Protein AF-A0A7S0ZJV1-F1 (afdb_monomer_lite)

Structure (mmCIF, N/CA/C/O backbone):
data_AF-A0A7S0ZJV1-F1
#
_entry.id   AF-A0A7S0ZJV1-F1
#
loop_
_atom_site.group_PDB
_atom_site.id
_atom_site.type_symbol
_atom_site.label_atom_id
_atom_site.label_alt_id
_atom_site.label_comp_id
_atom_site.label_asym_id
_atom_site.label_entity_id
_atom_site.label_seq_id
_atom_site.pdbx_PDB_ins_code
_atom_site.Cartn_x
_atom_site.Cartn_y
_atom_site.Cartn_z
_atom_site.occupancy
_atom_site.B_iso_or_equiv
_atom_site.auth_seq_id
_atom_site.auth_comp_id
_atom_site.auth_asym_id
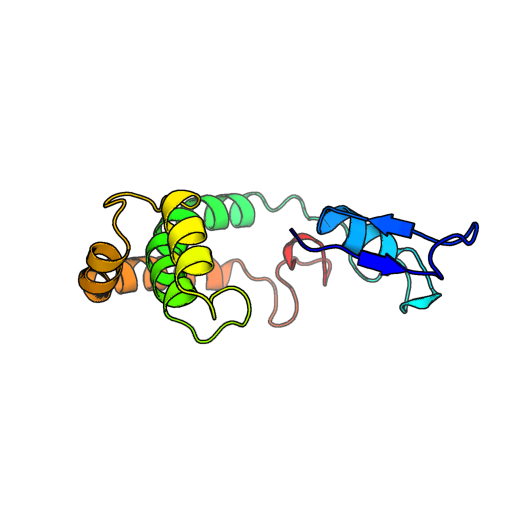_atom_site.auth_atom_id
_atom_site.pdbx_PDB_model_num
ATOM 1 N N . CYS A 1 1 ? 5.759 7.948 -6.724 1.00 74.81 1 CYS A N 1
ATOM 2 C CA . CYS A 1 1 ? 5.522 6.923 -7.756 1.00 74.81 1 CYS A CA 1
ATOM 3 C C . CYS A 1 1 ? 6.872 6.279 -8.056 1.00 74.81 1 CYS A C 1
ATOM 5 O O . CYS A 1 1 ? 7.823 7.046 -8.213 1.00 74.81 1 CYS A O 1
ATOM 7 N N . PRO A 1 2 ? 7.004 4.942 -8.010 1.00 94.31 2 PRO A N 1
ATOM 8 C CA . PRO A 1 2 ? 8.238 4.275 -8.420 1.00 94.31 2 PRO A CA 1
ATOM 9 C C . PRO A 1 2 ? 8.537 4.543 -9.900 1.00 94.31 2 PRO A C 1
ATOM 11 O O . PRO A 1 2 ? 7.641 4.879 -10.674 1.00 94.31 2 PRO A O 1
ATOM 14 N N . ILE A 1 3 ? 9.805 4.396 -10.275 1.00 96.12 3 ILE A N 1
ATOM 15 C CA . ILE A 1 3 ? 10.254 4.408 -11.667 1.00 96.12 3 ILE A CA 1
ATOM 16 C C . ILE A 1 3 ? 11.060 3.133 -11.868 1.00 96.12 3 ILE A C 1
ATOM 18 O O . ILE A 1 3 ? 12.020 2.893 -11.134 1.00 96.12 3 ILE A O 1
ATOM 22 N N . PHE A 1 4 ? 10.665 2.330 -12.848 1.00 96.31 4 PHE A N 1
ATOM 23 C CA . PHE A 1 4 ? 11.426 1.166 -13.274 1.00 96.31 4 PHE A CA 1
ATOM 24 C C . PHE A 1 4 ? 12.217 1.511 -14.535 1.00 96.31 4 PHE A C 1
ATOM 26 O O . PHE A 1 4 ? 11.660 2.032 -15.501 1.00 96.31 4 PHE A O 1
ATOM 33 N N . GLU A 1 5 ? 13.519 1.239 -14.523 1.00 96.31 5 GLU A N 1
ATOM 34 C CA . GLU A 1 5 ? 14.415 1.471 -15.655 1.00 96.31 5 GLU A CA 1
ATOM 35 C C . GLU A 1 5 ? 15.183 0.185 -15.965 1.00 96.31 5 GLU A C 1
ATOM 37 O O . GLU A 1 5 ? 15.811 -0.401 -15.082 1.00 96.31 5 GLU A O 1
ATOM 42 N N . VAL A 1 6 ? 15.126 -0.257 -17.222 1.00 94.62 6 VAL A N 1
ATOM 43 C CA . VAL A 1 6 ? 15.814 -1.459 -17.713 1.00 94.62 6 VAL A CA 1
ATOM 44 C C . VAL A 1 6 ? 16.473 -1.182 -19.062 1.00 94.62 6 VAL A C 1
ATOM 46 O O . VAL A 1 6 ? 16.008 -0.348 -19.841 1.00 94.62 6 VAL A O 1
ATOM 49 N N . GLY A 1 7 ? 17.571 -1.884 -19.337 1.00 92.38 7 GLY A N 1
ATOM 50 C CA . GLY A 1 7 ? 18.399 -1.668 -20.521 1.00 92.38 7 GLY A CA 1
ATOM 51 C C . GLY A 1 7 ? 19.407 -0.533 -20.332 1.00 92.38 7 GLY A C 1
ATOM 52 O O . GLY A 1 7 ? 19.504 0.088 -19.274 1.00 92.38 7 GLY A O 1
ATOM 53 N N . THR A 1 8 ? 20.201 -0.271 -21.369 1.00 94.06 8 THR A N 1
ATOM 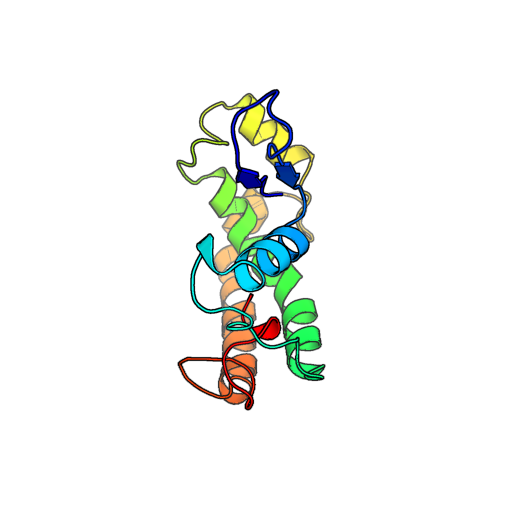54 C CA . THR A 1 8 ? 21.232 0.777 -21.328 1.00 94.06 8 THR A CA 1
ATOM 55 C C . THR A 1 8 ? 20.729 2.038 -22.009 1.00 94.06 8 THR A C 1
ATOM 57 O O . THR A 1 8 ? 20.334 1.994 -23.171 1.00 94.06 8 THR A O 1
ATOM 60 N N . LYS A 1 9 ? 20.803 3.185 -21.325 1.00 93.38 9 LYS A N 1
ATOM 61 C CA . LYS A 1 9 ? 20.355 4.470 -21.876 1.00 93.38 9 LYS A CA 1
ATOM 62 C C . LYS A 1 9 ? 20.922 4.736 -23.274 1.00 93.38 9 LYS A C 1
ATOM 64 O O . LYS A 1 9 ? 22.136 4.751 -23.470 1.00 93.38 9 LYS A O 1
ATOM 69 N N . GLY A 1 10 ? 20.027 4.988 -24.230 1.00 91.88 10 GLY A N 1
ATOM 70 C CA . GLY A 1 10 ? 20.367 5.228 -25.637 1.00 91.88 10 GLY A CA 1
ATOM 71 C C . GLY A 1 10 ? 20.403 3.976 -26.520 1.00 91.88 10 GLY A C 1
ATOM 72 O O . GLY A 1 10 ? 20.648 4.108 -27.717 1.00 91.88 10 GLY A O 1
ATOM 73 N N . GLN A 1 11 ? 20.146 2.789 -25.966 1.00 94.62 11 GLN A N 1
ATOM 74 C CA . GLN A 1 11 ? 19.952 1.558 -26.735 1.00 94.62 11 GLN A CA 1
ATOM 75 C C . GLN A 1 11 ? 18.464 1.321 -27.060 1.00 94.62 11 GLN A C 1
ATOM 77 O O . GLN A 1 11 ? 17.600 1.826 -26.340 1.00 94.62 11 GLN A O 1
ATOM 82 N N . PRO A 1 12 ? 18.133 0.564 -28.128 1.00 91.88 12 PRO A N 1
ATOM 83 C CA . PRO A 1 12 ? 16.742 0.313 -28.528 1.00 91.88 12 PRO A CA 1
ATOM 84 C C . PRO A 1 12 ? 15.893 -0.437 -27.491 1.00 91.88 12 PRO A C 1
ATOM 86 O O . PRO A 1 12 ? 14.670 -0.345 -27.522 1.00 91.88 12 PRO A O 1
ATOM 89 N N . ASP A 1 13 ? 16.529 -1.193 -26.599 1.00 89.44 13 ASP A N 1
ATOM 90 C CA . ASP A 1 13 ? 15.901 -1.956 -25.518 1.00 89.44 13 ASP A CA 1
ATOM 91 C C . ASP A 1 13 ? 15.755 -1.155 -24.211 1.00 89.44 13 ASP A C 1
ATOM 93 O O . ASP A 1 13 ? 15.217 -1.675 -23.233 1.00 89.44 13 ASP A O 1
ATOM 97 N N . HIS A 1 14 ? 16.195 0.110 -24.183 1.00 95.62 14 HIS A N 1
ATOM 98 C CA . HIS A 1 14 ? 16.056 0.987 -23.021 1.00 95.62 14 HIS A CA 1
ATOM 99 C C . HIS A 1 14 ? 14.592 1.342 -22.769 1.00 95.62 14 HIS A C 1
ATOM 101 O O . HIS A 1 14 ? 13.920 1.919 -23.627 1.00 95.62 14 HIS A O 1
ATOM 107 N N . LYS A 1 15 ? 14.103 1.035 -21.567 1.00 93.31 15 LYS A N 1
ATOM 108 C CA . LYS A 1 15 ? 12.743 1.357 -21.130 1.00 93.31 15 LYS A CA 1
ATOM 109 C C . LYS A 1 15 ? 12.779 2.063 -19.786 1.00 93.31 15 LYS A C 1
ATOM 111 O O . LYS A 1 15 ? 13.483 1.639 -18.873 1.00 93.31 15 LYS A O 1
ATOM 116 N N . VAL A 1 16 ? 11.968 3.109 -19.673 1.00 96.00 16 VAL A N 1
ATOM 117 C CA . VAL A 1 16 ? 11.674 3.808 -18.421 1.00 96.00 16 VAL A CA 1
ATOM 118 C C . VAL A 1 16 ? 10.163 3.797 -18.254 1.00 96.00 16 VAL A C 1
ATOM 120 O O . VAL A 1 16 ? 9.446 4.290 -19.126 1.00 96.00 16 VAL A O 1
ATOM 123 N N . MET A 1 17 ? 9.689 3.219 -17.160 1.00 95.88 17 MET A N 1
ATOM 124 C CA . MET A 1 17 ? 8.271 3.014 -16.896 1.00 95.88 17 MET A CA 1
ATOM 125 C C . MET A 1 17 ? 7.883 3.692 -15.577 1.00 95.88 17 MET A C 1
ATOM 127 O O . MET A 1 17 ? 8.433 3.335 -14.529 1.00 95.88 17 MET A O 1
ATOM 131 N N . PRO A 1 18 ? 6.988 4.697 -15.617 1.00 92.31 18 PRO A N 1
ATOM 132 C CA . PRO A 1 18 ? 6.279 5.169 -14.434 1.00 92.31 18 PRO A CA 1
ATOM 133 C C . PRO A 1 18 ? 5.082 4.246 -14.122 1.00 92.31 18 PRO A C 1
ATOM 135 O O . PRO A 1 18 ? 4.756 3.382 -14.923 1.00 92.31 18 PRO A O 1
ATOM 138 N N . GLU A 1 19 ? 4.410 4.483 -12.992 1.00 95.75 19 GLU A N 1
ATOM 139 C CA . GLU A 1 19 ? 3.215 3.764 -12.504 1.00 95.75 19 GLU A CA 1
ATOM 140 C C . GLU A 1 19 ? 3.460 2.350 -11.957 1.00 95.75 19 GLU A C 1
ATOM 142 O O . GLU A 1 19 ? 3.948 1.450 -12.628 1.00 95.75 19 GLU A O 1
ATOM 147 N N . SER A 1 20 ? 3.092 2.132 -10.691 1.00 95.44 20 SER A N 1
ATOM 148 C CA . SER A 1 20 ? 3.405 0.886 -9.981 1.00 95.44 20 SER A CA 1
ATOM 149 C C . SER A 1 20 ? 2.737 -0.344 -10.589 1.00 95.44 20 SER A C 1
ATOM 151 O O . SER A 1 20 ? 3.373 -1.390 -10.648 1.00 95.44 20 SER A O 1
ATOM 153 N N . MET A 1 21 ? 1.487 -0.232 -11.047 1.00 95.06 21 MET A N 1
ATOM 154 C CA . MET A 1 21 ? 0.765 -1.381 -11.604 1.00 95.06 21 MET A CA 1
ATOM 155 C C . MET A 1 21 ? 1.251 -1.756 -13.003 1.00 95.06 21 MET A C 1
ATOM 157 O O . MET A 1 21 ? 1.353 -2.943 -13.294 1.00 95.06 21 MET A O 1
ATOM 161 N N . ASP A 1 22 ? 1.645 -0.778 -13.820 1.00 95.62 22 ASP A N 1
ATOM 162 C CA . ASP A 1 22 ? 2.268 -1.045 -15.120 1.00 95.62 22 ASP A CA 1
ATOM 163 C C . ASP A 1 22 ? 3.619 -1.752 -14.929 1.00 95.62 22 ASP A C 1
ATOM 165 O O . ASP A 1 22 ? 3.943 -2.692 -15.653 1.00 95.62 22 ASP A O 1
ATOM 169 N N . ILE A 1 23 ? 4.385 -1.348 -13.905 1.00 96.81 23 ILE A N 1
ATOM 170 C CA . ILE A 1 23 ? 5.647 -2.001 -13.531 1.00 96.81 23 ILE A CA 1
ATOM 171 C C . ILE A 1 23 ? 5.408 -3.444 -13.077 1.00 96.81 23 ILE A C 1
ATOM 173 O O . ILE A 1 23 ? 6.145 -4.335 -13.497 1.00 96.81 23 ILE A O 1
ATOM 177 N N . VAL A 1 24 ? 4.398 -3.686 -12.235 1.00 96.56 24 VAL A N 1
ATOM 178 C CA . VAL A 1 24 ? 4.022 -5.043 -11.803 1.00 96.56 24 VAL A CA 1
ATOM 179 C C . VAL A 1 24 ? 3.671 -5.904 -13.014 1.00 96.56 24 VAL A C 1
ATOM 181 O O . VAL A 1 24 ? 4.225 -6.990 -13.157 1.00 96.56 24 VAL A O 1
ATOM 184 N N . ASP A 1 25 ? 2.828 -5.399 -13.914 1.00 95.69 25 ASP A N 1
ATOM 185 C CA . ASP A 1 25 ? 2.410 -6.117 -15.120 1.00 95.69 25 ASP A CA 1
ATOM 186 C C . ASP A 1 25 ? 3.593 -6.404 -16.053 1.00 95.69 25 ASP A C 1
ATOM 188 O O . ASP A 1 25 ? 3.717 -7.500 -16.603 1.00 95.69 25 ASP A O 1
ATOM 192 N N . PHE A 1 26 ? 4.506 -5.444 -16.204 1.00 95.56 26 PHE A N 1
ATOM 193 C CA . PHE A 1 26 ? 5.723 -5.631 -16.983 1.00 95.56 26 PHE A CA 1
ATOM 194 C C . PHE A 1 26 ? 6.601 -6.742 -16.397 1.00 95.56 26 PHE A C 1
ATOM 196 O O . PHE A 1 26 ? 6.999 -7.647 -17.127 1.00 95.56 26 PHE A O 1
ATOM 203 N N . ILE A 1 27 ? 6.865 -6.698 -15.090 1.00 95.88 27 ILE A N 1
ATOM 204 C CA . ILE A 1 27 ? 7.720 -7.673 -14.406 1.00 95.88 27 ILE A CA 1
ATOM 205 C C . ILE A 1 27 ? 7.093 -9.073 -14.426 1.00 95.88 27 ILE A C 1
ATOM 207 O O . ILE A 1 27 ? 7.785 -10.032 -14.754 1.00 95.88 27 ILE A O 1
ATOM 211 N N . ASP A 1 28 ? 5.799 -9.201 -14.123 1.00 97.44 28 ASP A N 1
ATOM 212 C CA . ASP A 1 28 ? 5.109 -10.499 -14.058 1.00 97.44 28 ASP A CA 1
ATOM 213 C C . ASP A 1 28 ? 4.868 -11.124 -15.445 1.00 97.44 28 ASP A C 1
ATOM 215 O O . ASP A 1 28 ? 4.595 -12.318 -15.565 1.00 97.44 28 ASP A O 1
ATOM 219 N N . SER A 1 29 ? 4.988 -10.342 -16.522 1.00 96.75 29 SER A N 1
ATOM 220 C CA . SER A 1 29 ? 4.853 -10.838 -17.900 1.00 96.75 29 SER A CA 1
ATOM 221 C C . SER A 1 29 ? 6.174 -11.257 -18.553 1.00 96.75 29 SER A C 1
ATOM 223 O O . SER A 1 29 ? 6.151 -11.931 -19.588 1.00 96.75 29 SER A O 1
ATOM 225 N N . ASP A 1 30 ? 7.319 -10.892 -17.970 1.00 95.25 30 ASP A N 1
ATOM 226 C CA . ASP A 1 30 ? 8.635 -11.098 -18.575 1.00 95.25 30 ASP A CA 1
ATOM 227 C C . ASP A 1 30 ? 9.434 -12.192 -17.830 1.00 95.25 30 ASP A C 1
ATOM 229 O O . ASP A 1 30 ? 9.813 -12.016 -16.666 1.00 95.25 30 ASP A O 1
ATOM 233 N N . PRO A 1 31 ? 9.755 -13.327 -18.493 1.00 96.31 31 PRO A N 1
ATOM 234 C CA . PRO A 1 31 ? 10.463 -14.443 -17.866 1.00 96.31 31 PRO A CA 1
ATOM 235 C C . PRO A 1 31 ? 11.888 -14.093 -17.413 1.00 96.31 31 PRO A C 1
ATOM 237 O O . PRO A 1 31 ? 12.507 -14.874 -16.689 1.00 96.31 31 PRO A O 1
ATOM 240 N N . MET A 1 32 ? 12.426 -12.937 -17.822 1.00 94.44 32 MET A N 1
ATOM 241 C CA . MET A 1 32 ? 13.685 -12.404 -17.305 1.00 94.44 32 MET A CA 1
ATOM 242 C C . MET A 1 32 ? 13.644 -12.182 -15.787 1.00 94.44 32 MET A C 1
ATOM 244 O O . MET A 1 32 ? 14.678 -12.318 -15.130 1.00 94.44 32 MET A O 1
ATOM 248 N N . PHE A 1 33 ? 12.476 -11.848 -15.228 1.00 94.44 33 PHE A N 1
ATOM 249 C CA . PHE A 1 33 ? 12.330 -11.515 -13.808 1.00 94.44 33 PHE A CA 1
ATOM 250 C C . PHE A 1 33 ? 11.795 -12.667 -12.954 1.00 94.44 33 PHE A C 1
ATOM 252 O O . PHE A 1 33 ? 11.806 -12.564 -11.727 1.00 94.44 33 PHE A O 1
ATOM 259 N N . GLY A 1 34 ? 11.384 -13.780 -13.565 1.00 94.38 34 GLY A N 1
ATOM 260 C CA . GLY A 1 34 ? 10.906 -14.953 -12.842 1.00 94.38 34 GLY A CA 1
ATOM 261 C C . GLY A 1 34 ? 9.810 -15.722 -13.579 1.00 94.38 34 GLY A C 1
ATOM 262 O O . GLY A 1 34 ? 9.685 -15.621 -14.799 1.00 94.38 34 GLY A O 1
ATOM 263 N N . PRO A 1 35 ? 9.031 -16.546 -12.857 1.00 95.50 35 PRO A N 1
ATOM 264 C CA . PRO A 1 35 ? 7.842 -17.183 -13.409 1.00 95.50 35 PRO A CA 1
ATOM 265 C C . PRO A 1 35 ? 6.846 -16.135 -13.911 1.00 95.50 35 PRO A C 1
ATOM 267 O O . PRO A 1 35 ? 6.569 -15.172 -13.207 1.00 95.50 35 PRO A O 1
ATOM 270 N N . VAL A 1 36 ? 6.298 -16.353 -15.106 1.00 97.12 36 VAL A N 1
ATOM 271 C CA . VAL A 1 36 ? 5.321 -15.440 -15.711 1.00 97.12 36 VAL A CA 1
ATOM 272 C C . VAL A 1 36 ? 3.900 -15.725 -15.232 1.00 97.12 36 VAL A C 1
ATOM 274 O O . VAL A 1 36 ? 3.538 -16.889 -15.037 1.00 97.12 36 VAL A O 1
ATOM 277 N N . ASN A 1 37 ? 3.074 -14.681 -15.137 1.00 95.44 37 ASN A N 1
ATOM 278 C CA . ASN A 1 37 ? 1.700 -14.735 -14.625 1.00 95.44 37 ASN A CA 1
ATOM 279 C C . ASN A 1 37 ? 1.630 -15.364 -13.222 1.00 95.44 37 ASN A C 1
ATOM 281 O O . ASN A 1 37 ? 0.734 -16.167 -12.930 1.00 95.44 37 ASN A O 1
ATOM 285 N N . ALA A 1 38 ? 2.618 -15.063 -12.377 1.00 95.44 38 ALA A N 1
ATOM 286 C CA . ALA A 1 38 ? 2.650 -15.529 -11.000 1.00 95.44 38 ALA A CA 1
ATOM 287 C C . ALA A 1 38 ? 1.643 -14.762 -10.130 1.00 95.44 38 ALA A C 1
ATOM 289 O O . ALA A 1 38 ? 1.170 -15.306 -9.130 1.00 95.44 38 ALA A O 1
ATOM 290 N N . ILE A 1 39 ? 1.287 -13.533 -10.523 1.00 96.19 39 ILE A N 1
ATOM 291 C CA . ILE A 1 39 ? 0.336 -12.670 -9.825 1.00 96.19 39 ILE A CA 1
ATOM 292 C C . ILE A 1 39 ? -1.001 -12.718 -10.564 1.00 96.19 39 ILE A C 1
ATOM 294 O O . ILE A 1 39 ? -1.135 -12.299 -11.713 1.00 96.19 39 ILE A O 1
ATOM 298 N N . LYS A 1 40 ? -2.037 -13.227 -9.899 1.00 95.56 40 LYS A N 1
ATOM 299 C CA . LYS A 1 40 ? -3.367 -13.315 -10.512 1.00 95.56 40 LYS A CA 1
ATOM 300 C C . LYS A 1 40 ? -4.039 -11.937 -10.594 1.00 95.56 40 LYS A C 1
ATOM 302 O O . LYS A 1 40 ? -3.743 -11.059 -9.782 1.00 95.56 40 LYS A O 1
ATOM 307 N N . PRO A 1 41 ? -4.989 -11.734 -11.524 1.00 94.50 41 PRO A N 1
ATOM 308 C CA . PRO A 1 41 ? -5.825 -10.536 -11.525 1.00 94.50 41 PRO A CA 1
ATOM 309 C C . PRO A 1 41 ? -6.536 -10.329 -10.181 1.00 94.50 41 PRO A C 1
ATOM 311 O O . PRO A 1 41 ? -6.743 -11.292 -9.434 1.00 94.50 41 PRO A O 1
ATOM 314 N N . SER A 1 42 ? -6.926 -9.081 -9.906 1.00 93.69 42 SER A N 1
ATOM 315 C CA . SER A 1 42 ? -7.772 -8.745 -8.756 1.00 93.69 42 SER A CA 1
ATOM 316 C C . SER A 1 42 ? -9.025 -9.610 -8.741 1.00 93.69 42 SER A C 1
ATOM 318 O O . SER A 1 42 ? -9.576 -9.924 -9.803 1.00 93.69 42 SER A O 1
ATOM 320 N N . SER A 1 43 ? -9.475 -9.987 -7.549 1.00 93.12 43 SER A N 1
ATOM 321 C CA . SER A 1 43 ? -10.803 -10.578 -7.400 1.00 93.12 43 SER A CA 1
ATOM 322 C C . SER A 1 43 ? -11.899 -9.523 -7.578 1.00 93.12 43 SER A C 1
ATOM 324 O O . SER A 1 43 ? -11.651 -8.338 -7.799 1.00 93.12 43 SER A O 1
ATOM 326 N N . ASP A 1 44 ? -13.145 -9.965 -7.460 1.00 93.12 44 ASP A N 1
ATOM 327 C CA . ASP A 1 44 ? -14.333 -9.127 -7.344 1.00 93.12 44 ASP A CA 1
ATOM 328 C C . ASP A 1 44 ? -14.683 -8.782 -5.879 1.00 93.12 44 ASP A C 1
ATOM 330 O O . ASP A 1 44 ? -15.808 -8.366 -5.596 1.00 93.12 44 ASP A O 1
ATOM 334 N N . ARG A 1 45 ? -13.734 -8.931 -4.935 1.00 94.12 45 ARG A N 1
ATOM 335 C CA . ARG A 1 45 ? -13.912 -8.668 -3.494 1.00 94.12 45 ARG A CA 1
ATOM 336 C C . ARG A 1 45 ? -14.089 -7.178 -3.191 1.00 94.12 45 ARG A C 1
ATOM 338 O O . ARG A 1 45 ? -13.166 -6.470 -2.790 1.00 94.12 45 ARG A O 1
ATOM 345 N N . THR A 1 46 ? -15.321 -6.697 -3.321 1.00 95.69 46 THR A N 1
ATOM 346 C CA . THR A 1 46 ? -15.675 -5.306 -3.001 1.00 95.69 46 THR A CA 1
ATOM 347 C C . THR A 1 46 ? -15.592 -4.984 -1.508 1.00 95.69 46 THR A C 1
ATOM 349 O O . THR A 1 46 ? -15.442 -3.823 -1.142 1.00 95.69 46 THR A O 1
ATOM 352 N N . ASP A 1 47 ? -15.685 -5.987 -0.636 1.00 96.31 47 ASP A N 1
ATOM 353 C CA . ASP A 1 47 ? -15.572 -5.837 0.818 1.00 96.31 47 ASP A CA 1
ATOM 354 C C . ASP A 1 47 ? -14.166 -5.392 1.252 1.00 96.31 47 ASP A C 1
ATOM 356 O O . ASP A 1 47 ? -14.040 -4.513 2.106 1.00 96.31 47 ASP A O 1
ATOM 360 N N . ILE A 1 48 ? -13.114 -5.924 0.620 1.00 95.81 48 ILE A N 1
ATOM 361 C CA . ILE A 1 48 ? -11.729 -5.483 0.847 1.00 95.81 48 ILE A CA 1
ATOM 362 C C . ILE A 1 48 ? -11.549 -4.036 0.382 1.00 95.81 48 ILE A C 1
ATOM 364 O O . ILE A 1 48 ? -11.038 -3.203 1.133 1.00 95.81 48 ILE A O 1
ATOM 368 N N . ASP A 1 49 ? -12.041 -3.700 -0.811 1.00 94.69 49 ASP A N 1
ATOM 369 C CA . ASP A 1 49 ? -12.003 -2.331 -1.337 1.00 94.69 49 ASP A CA 1
ATOM 370 C C . ASP A 1 49 ? -12.706 -1.328 -0.413 1.00 94.69 49 ASP A C 1
ATOM 372 O O . ASP A 1 49 ? -12.219 -0.217 -0.172 1.00 94.69 49 ASP A O 1
ATOM 376 N N . GLU A 1 50 ? -13.883 -1.693 0.092 1.00 97.56 50 GLU A N 1
ATOM 377 C CA . GLU A 1 50 ? -14.646 -0.888 1.041 1.00 97.56 50 GLU A CA 1
ATOM 378 C C . GLU A 1 50 ? -13.906 -0.733 2.368 1.00 97.56 50 GLU A C 1
ATOM 380 O O . GLU A 1 50 ? -13.831 0.381 2.900 1.00 97.56 50 GLU A O 1
ATOM 385 N N . TRP A 1 51 ? -13.295 -1.809 2.869 1.00 97.75 51 TRP A N 1
ATOM 386 C CA . TRP A 1 51 ? -12.479 -1.762 4.073 1.00 97.75 51 TRP A CA 1
ATOM 387 C C . TRP A 1 51 ? -11.277 -0.826 3.904 1.00 97.75 51 TRP A C 1
ATOM 389 O O . TRP A 1 51 ? -11.060 0.050 4.744 1.00 97.75 51 TRP A O 1
ATOM 399 N N . VAL A 1 52 ? -10.541 -0.922 2.790 1.00 96.38 52 VAL A N 1
ATOM 400 C CA . VAL A 1 52 ? -9.398 -0.041 2.494 1.00 96.38 52 VAL A CA 1
ATOM 401 C C . VAL A 1 52 ? -9.849 1.417 2.437 1.00 96.38 52 VAL A C 1
ATOM 403 O O . VAL A 1 52 ? -9.225 2.287 3.054 1.00 96.38 52 VAL A O 1
ATOM 406 N N . LYS A 1 53 ? -10.965 1.711 1.755 1.00 96.44 53 LYS A N 1
ATOM 407 C CA . LYS A 1 53 ? -11.541 3.068 1.694 1.00 96.44 53 LYS A CA 1
ATOM 408 C C . LYS A 1 53 ? -11.902 3.591 3.084 1.00 96.44 53 LYS A C 1
ATOM 410 O O . LYS A 1 53 ? -11.594 4.747 3.386 1.00 96.44 53 LYS A O 1
ATOM 415 N N . LYS A 1 54 ? -12.506 2.749 3.928 1.00 97.19 54 LYS A N 1
ATOM 416 C CA . LYS A 1 54 ? -12.881 3.072 5.313 1.00 97.19 54 LYS A CA 1
ATOM 417 C C . LYS A 1 54 ? -11.655 3.317 6.195 1.00 97.19 54 LYS A C 1
ATOM 419 O O . LYS A 1 54 ? -11.643 4.281 6.955 1.00 97.19 54 LYS A O 1
ATOM 424 N N . ALA A 1 55 ? -10.615 2.494 6.079 1.00 97.06 55 ALA A N 1
ATOM 425 C CA . ALA A 1 55 ? -9.423 2.567 6.922 1.00 97.06 55 ALA A CA 1
ATOM 426 C C . ALA A 1 55 ? -8.439 3.670 6.514 1.00 97.06 55 ALA A C 1
ATOM 428 O O . ALA A 1 55 ? -7.715 4.209 7.358 1.00 97.06 55 ALA A O 1
ATOM 429 N N . ARG A 1 56 ? -8.423 4.054 5.232 1.00 95.50 56 ARG A N 1
ATOM 430 C CA . ARG A 1 56 ? -7.459 5.007 4.664 1.00 95.50 56 ARG A CA 1
ATOM 431 C C . ARG A 1 56 ? -7.323 6.324 5.441 1.00 95.50 56 ARG A C 1
ATOM 433 O O . ARG A 1 56 ? -6.180 6.750 5.629 1.00 95.50 56 ARG A O 1
ATOM 440 N N . PRO A 1 57 ? -8.396 7.010 5.886 1.00 93.94 57 PRO A N 1
ATOM 441 C CA . PRO A 1 57 ? -8.251 8.254 6.637 1.00 93.94 57 PRO A CA 1
ATOM 442 C C . PRO A 1 57 ? -7.513 8.040 7.962 1.00 93.94 57 PRO A C 1
ATOM 444 O O . PRO A 1 57 ? -6.533 8.732 8.236 1.00 93.94 57 PRO A O 1
ATOM 447 N N . CYS A 1 58 ? -7.933 7.034 8.732 1.00 94.88 58 CYS A N 1
ATOM 448 C CA . CYS A 1 58 ? -7.327 6.656 10.006 1.00 94.88 58 CYS A CA 1
ATOM 449 C C . CYS A 1 58 ? -5.844 6.282 9.827 1.00 94.88 58 CYS A C 1
ATOM 451 O O . CYS A 1 58 ? -4.964 6.841 10.489 1.00 94.88 58 CYS A O 1
ATOM 453 N N . MET A 1 59 ? -5.544 5.434 8.835 1.00 95.38 59 MET A N 1
ATOM 454 C CA . MET A 1 59 ? -4.175 5.052 8.488 1.00 95.38 59 MET A CA 1
ATOM 455 C C . MET A 1 59 ? -3.315 6.265 8.132 1.00 95.38 59 MET A C 1
ATOM 457 O O . MET A 1 59 ? -2.224 6.402 8.676 1.00 95.38 59 MET A O 1
ATOM 461 N N . ARG A 1 60 ? -3.792 7.180 7.275 1.00 94.88 60 ARG A N 1
ATOM 462 C CA . ARG A 1 60 ? -3.025 8.378 6.880 1.00 94.88 60 ARG A CA 1
ATOM 463 C C . ARG A 1 60 ? -2.706 9.281 8.066 1.00 94.88 60 ARG A C 1
ATOM 465 O O . ARG A 1 60 ? -1.579 9.766 8.152 1.00 94.88 60 ARG A O 1
ATOM 472 N N . ARG A 1 61 ? -3.666 9.487 8.973 1.00 95.38 61 ARG A N 1
ATOM 473 C CA . ARG A 1 61 ? -3.471 10.291 10.189 1.00 95.38 61 ARG A CA 1
ATOM 474 C C . ARG A 1 61 ? -2.393 9.699 11.100 1.00 95.38 61 ARG A C 1
ATOM 476 O O . ARG A 1 61 ? -1.632 10.448 11.702 1.00 95.38 61 ARG A O 1
ATOM 483 N N . LEU A 1 62 ? -2.266 8.373 11.155 1.00 95.56 62 LEU A N 1
ATOM 484 C CA . LEU A 1 62 ? -1.210 7.709 11.923 1.00 95.56 62 LEU A CA 1
ATOM 485 C C . LEU A 1 62 ? 0.140 7.683 11.193 1.00 95.56 62 LEU A C 1
ATOM 487 O O . LEU A 1 62 ? 1.173 7.981 11.799 1.00 95.56 62 LEU A O 1
ATOM 491 N N . THR A 1 63 ? 0.161 7.307 9.916 1.00 95.12 63 THR A N 1
ATOM 492 C CA . THR A 1 63 ? 1.405 6.998 9.196 1.00 95.12 63 THR A CA 1
ATOM 493 C C . THR A 1 63 ? 2.100 8.235 8.653 1.00 95.12 63 THR A C 1
ATOM 495 O O . THR A 1 63 ? 3.318 8.334 8.767 1.00 95.12 63 THR A O 1
ATOM 498 N N . SER A 1 64 ? 1.362 9.214 8.123 1.00 94.12 64 SER A N 1
ATOM 499 C CA . SER A 1 64 ? 1.965 10.378 7.457 1.00 94.12 64 SER A CA 1
ATOM 500 C C . SER A 1 64 ? 2.817 11.235 8.411 1.00 94.12 64 SER A C 1
ATOM 502 O O . SER A 1 64 ? 3.965 11.520 8.056 1.00 94.12 64 SER A O 1
ATOM 504 N N . PRO A 1 65 ? 2.372 11.552 9.650 1.00 95.00 65 PRO A N 1
ATOM 505 C CA . PRO A 1 65 ? 3.223 12.203 10.650 1.00 95.00 65 PRO A CA 1
ATOM 506 C C . PRO A 1 65 ? 4.502 11.439 10.978 1.00 95.00 65 PRO A C 1
ATOM 508 O O . PRO A 1 65 ? 5.554 12.039 11.172 1.00 95.00 65 PRO A O 1
ATOM 511 N N . ARG A 1 66 ? 4.434 10.107 11.013 1.00 95.69 66 ARG A N 1
ATOM 512 C CA . ARG A 1 66 ? 5.587 9.255 11.333 1.00 95.69 66 ARG A CA 1
ATOM 513 C C . ARG A 1 66 ? 6.549 9.137 10.157 1.00 95.69 66 ARG A C 1
ATOM 515 O O . ARG A 1 66 ? 7.758 9.099 10.368 1.00 95.69 66 ARG A O 1
ATO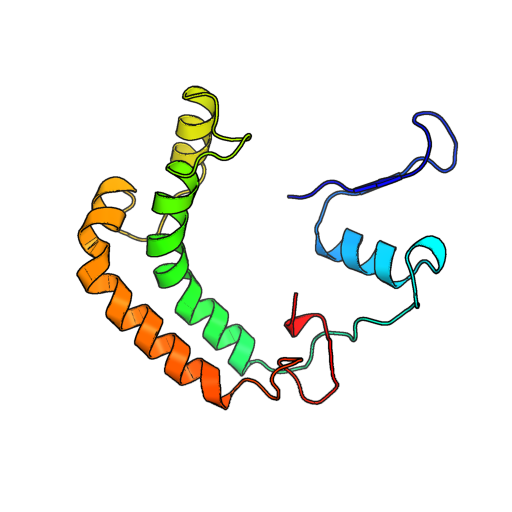M 522 N N . TYR A 1 67 ? 6.031 9.143 8.933 1.00 94.00 67 TYR A N 1
ATOM 523 C CA . TYR A 1 67 ? 6.824 9.059 7.711 1.00 94.00 67 TYR A CA 1
ATOM 524 C C . TYR A 1 67 ? 7.788 10.245 7.602 1.00 94.00 67 TYR A C 1
ATOM 526 O O . TYR A 1 67 ? 8.993 10.049 7.483 1.00 94.00 67 TYR A O 1
ATOM 534 N N . VAL A 1 68 ? 7.297 11.473 7.800 1.00 93.56 68 VAL A N 1
ATOM 535 C CA . VAL A 1 68 ? 8.144 12.681 7.742 1.00 93.56 68 VAL A CA 1
ATOM 536 C C . VAL A 1 68 ? 9.090 12.833 8.930 1.00 93.56 68 VAL A C 1
ATOM 538 O O . VAL A 1 68 ? 9.985 13.669 8.883 1.00 93.56 68 VAL A O 1
ATOM 541 N N . LEU A 1 69 ? 8.892 12.078 10.012 1.00 93.75 69 LEU A N 1
ATOM 542 C CA . LEU A 1 69 ? 9.800 12.034 11.163 1.00 93.75 69 LEU A CA 1
ATOM 543 C C . LEU A 1 69 ? 10.830 10.905 11.050 1.00 93.75 69 LEU A C 1
ATOM 545 O O . LEU A 1 69 ? 11.818 10.912 11.782 1.00 93.75 69 LEU A O 1
ATOM 549 N N . SER A 1 70 ? 10.620 9.961 10.132 1.00 94.25 70 SER A N 1
ATOM 550 C CA . SER A 1 70 ? 11.510 8.824 9.926 1.00 94.25 70 SER A CA 1
ATOM 551 C C . SER A 1 70 ? 12.804 9.251 9.216 1.00 94.25 70 SER A C 1
ATOM 553 O O . SER A 1 70 ? 12.789 10.199 8.424 1.00 94.25 70 SER A O 1
ATOM 555 N N . PRO A 1 71 ? 13.939 8.572 9.471 1.00 93.56 71 PRO A N 1
ATOM 556 C CA . PRO A 1 71 ? 15.230 8.885 8.858 1.00 93.56 71 PRO A CA 1
ATOM 557 C C . PRO A 1 71 ? 15.320 8.333 7.427 1.00 93.56 71 PRO A C 1
ATOM 559 O O . PRO A 1 71 ? 16.200 7.538 7.103 1.00 93.56 71 PRO A O 1
ATOM 562 N N . LEU A 1 72 ? 14.380 8.729 6.575 1.00 93.75 72 LEU A N 1
ATOM 563 C CA . LEU A 1 72 ? 14.317 8.292 5.188 1.00 93.75 72 LEU A CA 1
ATOM 564 C C . LEU A 1 72 ? 15.185 9.193 4.296 1.00 93.75 72 LEU A C 1
ATOM 566 O O . LEU A 1 72 ? 15.190 10.412 4.510 1.00 93.75 72 LEU A O 1
ATOM 570 N N . PRO A 1 73 ? 15.921 8.638 3.312 1.00 95.00 73 PRO A N 1
ATOM 571 C CA . PRO A 1 73 ? 16.801 9.416 2.436 1.00 95.00 73 PRO A CA 1
ATOM 572 C C . PRO A 1 73 ? 16.106 10.603 1.755 1.00 95.00 73 PRO A C 1
ATOM 574 O O . PRO A 1 73 ? 16.670 11.695 1.685 1.00 95.00 73 PRO A O 1
ATOM 577 N N . GLU A 1 74 ? 14.855 10.430 1.329 1.00 93.12 74 GLU A N 1
ATOM 578 C CA . GLU A 1 74 ? 14.017 11.462 0.712 1.00 93.12 74 GLU A CA 1
ATOM 579 C C . GLU A 1 74 ? 13.683 12.638 1.651 1.00 93.12 74 GLU A C 1
ATOM 581 O O . GLU A 1 74 ? 13.349 13.724 1.180 1.00 93.12 74 GLU A O 1
ATOM 586 N N . PHE A 1 75 ? 13.826 12.464 2.972 1.00 94.81 75 PHE A N 1
ATOM 587 C CA . PHE A 1 75 ? 13.589 13.492 3.998 1.00 94.81 75 PHE A CA 1
ATOM 588 C C . PHE A 1 75 ? 14.851 13.929 4.739 1.00 94.81 75 PHE A C 1
ATOM 590 O O . PHE A 1 75 ? 14.760 14.580 5.791 1.00 94.81 75 PHE A O 1
ATOM 597 N N . HIS A 1 76 ? 16.025 13.588 4.200 1.00 93.12 76 HIS A N 1
ATOM 598 C CA . HIS A 1 76 ? 17.307 14.002 4.761 1.00 93.12 76 HIS A CA 1
ATOM 599 C C . HIS A 1 76 ? 17.424 15.532 4.824 1.00 93.12 76 HIS A C 1
ATOM 601 O O . HIS A 1 76 ? 17.840 16.091 5.838 1.00 93.12 76 HIS A O 1
ATOM 607 N N . PHE A 1 77 ? 16.997 16.219 3.762 1.00 95.00 77 PHE A N 1
ATOM 608 C CA . PHE A 1 77 ? 16.978 17.677 3.712 1.00 95.00 77 PHE A CA 1
ATOM 609 C C . PHE A 1 77 ? 15.666 18.235 4.258 1.00 95.00 77 PHE A C 1
ATOM 611 O O . PHE A 1 77 ? 14.577 17.768 3.911 1.00 95.00 77 PHE A O 1
ATOM 618 N N . LYS A 1 78 ? 15.770 19.296 5.067 1.00 94.31 78 LYS A N 1
ATOM 619 C CA . LYS A 1 78 ? 14.607 19.989 5.633 1.00 94.31 78 LYS A CA 1
ATOM 620 C C . LYS A 1 78 ? 13.635 20.448 4.541 1.00 94.31 78 LYS A C 1
ATOM 622 O O . LYS A 1 78 ? 12.441 20.203 4.660 1.00 94.31 78 LYS A O 1
ATOM 627 N N . ASP A 1 79 ? 14.143 21.032 3.458 1.00 96.31 79 ASP A N 1
ATOM 628 C CA . ASP A 1 79 ? 13.304 21.559 2.377 1.00 96.31 79 ASP A CA 1
ATOM 629 C C . ASP A 1 79 ? 12.491 20.465 1.672 1.00 96.31 79 ASP A C 1
ATOM 631 O O . ASP A 1 79 ? 11.329 20.691 1.333 1.00 96.31 79 ASP A O 1
ATOM 635 N N . ALA A 1 80 ? 13.065 19.267 1.505 1.00 95.06 80 ALA A N 1
ATOM 636 C CA . ALA A 1 80 ? 12.366 18.115 0.936 1.00 95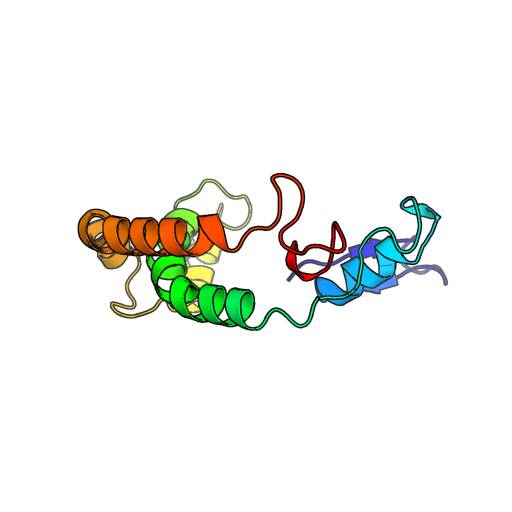.06 80 ALA A CA 1
ATOM 637 C C . ALA A 1 80 ? 11.227 17.643 1.854 1.00 95.06 80 ALA A C 1
ATOM 639 O O . ALA A 1 80 ? 10.110 17.396 1.396 1.00 95.06 80 ALA A O 1
ATOM 640 N N . ARG A 1 81 ? 11.475 17.606 3.169 1.00 95.06 81 ARG A N 1
ATOM 641 C CA . ARG A 1 81 ? 10.459 17.286 4.180 1.00 95.06 81 ARG A CA 1
ATOM 642 C C . ARG A 1 81 ? 9.339 18.323 4.215 1.00 95.06 81 ARG A C 1
ATOM 644 O O . ARG A 1 81 ? 8.167 17.957 4.188 1.00 95.06 81 ARG A O 1
ATOM 651 N N . ASP A 1 82 ? 9.681 19.609 4.235 1.00 94.50 82 ASP A N 1
ATOM 652 C CA . ASP A 1 82 ? 8.687 20.681 4.242 1.00 94.50 82 ASP A CA 1
ATOM 653 C C . ASP A 1 82 ? 7.857 20.666 2.946 1.00 94.50 82 ASP A C 1
ATOM 655 O O . ASP A 1 82 ? 6.645 20.878 2.982 1.00 94.50 82 ASP A O 1
ATOM 659 N N . ALA A 1 83 ? 8.487 20.395 1.795 1.00 94.88 83 ALA A N 1
ATOM 660 C CA . ALA A 1 83 ? 7.785 20.232 0.524 1.00 94.88 83 ALA A CA 1
ATOM 661 C C . ALA A 1 83 ? 6.805 19.056 0.562 1.00 94.88 83 ALA A C 1
ATOM 663 O O . ALA A 1 83 ? 5.671 19.197 0.103 1.00 94.88 83 ALA A O 1
ATOM 664 N N . TYR A 1 84 ? 7.200 17.929 1.157 1.00 93.94 84 TYR A N 1
ATOM 665 C CA . TYR A 1 84 ? 6.304 16.795 1.345 1.00 93.94 84 TYR A CA 1
ATOM 666 C C . TYR A 1 84 ? 5.090 17.174 2.199 1.00 93.94 84 TYR A C 1
ATOM 668 O O . TYR A 1 84 ? 3.965 16.971 1.749 1.00 93.94 84 TYR A O 1
ATOM 676 N N . ILE A 1 85 ? 5.303 17.782 3.372 1.00 93.12 85 ILE A N 1
ATOM 677 C CA . ILE A 1 85 ? 4.225 18.191 4.290 1.00 93.12 85 ILE A CA 1
ATOM 678 C C . ILE A 1 85 ? 3.243 19.145 3.596 1.00 93.12 85 ILE A C 1
ATOM 680 O O . ILE A 1 85 ? 2.034 18.950 3.693 1.00 93.12 85 ILE A O 1
ATOM 684 N N . ARG A 1 86 ? 3.745 20.135 2.842 1.00 93.00 86 ARG A N 1
ATOM 685 C CA . ARG A 1 86 ? 2.898 21.081 2.091 1.00 93.00 86 ARG A CA 1
ATOM 686 C C . ARG A 1 86 ? 2.050 20.407 1.013 1.00 93.00 86 ARG A C 1
ATOM 688 O O . ARG A 1 86 ? 0.913 20.810 0.800 1.00 93.00 86 ARG A O 1
ATOM 695 N N . ASN A 1 87 ? 2.602 19.408 0.327 1.00 92.44 87 ASN A N 1
ATOM 696 C CA . ASN A 1 87 ? 1.953 18.772 -0.822 1.00 92.44 87 ASN A CA 1
ATOM 697 C C . ASN A 1 87 ? 1.091 17.555 -0.441 1.00 92.44 87 ASN A C 1
ATOM 699 O O . ASN A 1 87 ? 0.322 17.071 -1.268 1.00 92.44 87 ASN A O 1
ATOM 703 N N . HIS A 1 88 ? 1.201 17.053 0.793 1.00 90.19 88 HIS A N 1
ATOM 704 C CA . HIS A 1 88 ? 0.509 15.849 1.259 1.00 90.19 88 HIS A CA 1
ATOM 705 C C . HIS A 1 88 ? -0.370 16.164 2.466 1.00 90.19 88 HIS A C 1
ATOM 707 O O . HIS A 1 88 ? -0.063 15.783 3.599 1.00 90.19 88 HIS A O 1
ATOM 713 N N . A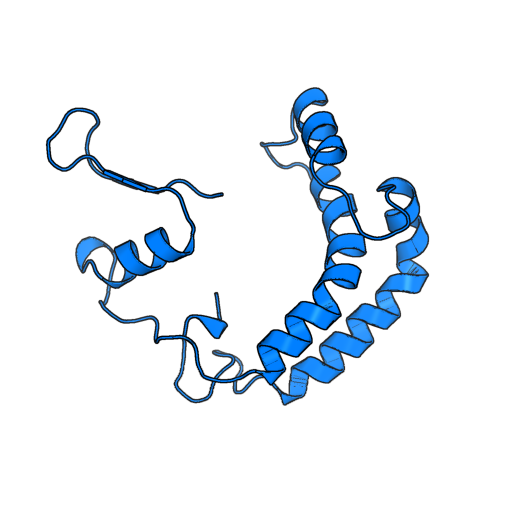LA A 1 89 ? -1.501 16.823 2.204 1.00 86.94 89 ALA A N 1
ATOM 714 C CA . ALA A 1 89 ? -2.528 17.047 3.212 1.00 86.94 89 ALA A CA 1
ATOM 715 C C . ALA A 1 89 ? -2.996 15.715 3.826 1.00 86.94 89 ALA A C 1
ATOM 717 O O . ALA A 1 89 ? -3.114 14.678 3.152 1.00 86.94 89 ALA A O 1
ATOM 718 N N . ILE A 1 90 ? -3.256 15.748 5.125 1.00 88.56 90 ILE A N 1
ATOM 719 C CA . ILE A 1 90 ? -3.817 14.630 5.883 1.00 88.56 90 ILE A CA 1
ATOM 720 C C . ILE A 1 90 ? -5.252 14.976 6.285 1.00 88.56 90 ILE A C 1
ATOM 722 O O . ILE A 1 90 ? -5.595 16.157 6.307 1.00 88.56 90 ILE A O 1
ATOM 726 N N . PRO A 1 91 ? -6.113 13.976 6.549 1.00 88.00 91 PRO A N 1
ATOM 727 C CA . PRO A 1 91 ? -7.468 14.240 7.023 1.00 88.00 91 PRO A CA 1
ATOM 728 C C . PRO A 1 91 ? -7.463 15.099 8.288 1.00 88.00 91 PRO A C 1
ATOM 730 O O . PRO A 1 91 ? -6.499 15.054 9.053 1.00 88.00 91 PRO A O 1
ATOM 733 N N . GLU A 1 92 ? -8.550 15.836 8.515 1.00 84.50 92 GLU A N 1
ATOM 734 C CA . GLU A 1 92 ? -8.631 16.775 9.632 1.00 84.50 92 GLU A CA 1
ATOM 735 C C . GLU A 1 92 ? -8.323 16.117 10.998 1.00 84.50 92 GLU A C 1
ATOM 737 O O . GLU A 1 92 ? -8.807 15.010 11.270 1.00 84.50 92 GLU A O 1
ATOM 742 N N . PRO A 1 93 ? -7.529 16.780 11.867 1.00 82.44 93 PRO A N 1
ATOM 743 C CA . PRO A 1 93 ? -6.925 18.104 11.661 1.00 82.44 93 PRO A CA 1
ATOM 744 C C . PRO A 1 93 ? -5.811 18.060 10.604 1.00 82.44 93 PRO A C 1
ATOM 746 O O . PRO A 1 93 ? -4.963 17.183 10.672 1.00 82.44 93 PRO A O 1
ATOM 749 N N . SER A 1 94 ? -5.754 18.976 9.633 1.00 85.19 94 SER A N 1
ATOM 750 C CA . SER A 1 94 ? -4.710 18.957 8.582 1.00 85.19 94 SER A CA 1
ATOM 751 C C . SER A 1 94 ? -3.313 19.409 9.081 1.00 85.19 94 SER A C 1
ATOM 753 O O . SER A 1 94 ? -2.563 20.074 8.363 1.00 85.19 94 SER A O 1
ATOM 755 N N . ASP A 1 95 ? -2.942 19.040 10.309 1.00 92.44 95 ASP A N 1
ATOM 756 C CA . ASP A 1 95 ? -1.650 19.307 10.940 1.00 92.44 95 ASP A CA 1
ATOM 757 C C . ASP A 1 95 ? -0.992 18.005 11.425 1.00 92.44 95 ASP A C 1
ATOM 759 O O . ASP A 1 95 ? -1.589 17.184 12.131 1.00 92.44 95 ASP A O 1
ATOM 763 N N . TYR A 1 96 ? 0.266 17.802 11.033 1.00 93.31 96 TYR A N 1
ATOM 764 C CA . TYR A 1 96 ? 1.008 16.573 11.318 1.00 93.31 96 TYR A CA 1
ATOM 765 C C . TYR A 1 96 ? 1.327 16.418 12.813 1.00 93.31 96 TYR A C 1
ATOM 767 O O . TYR A 1 96 ? 1.302 15.303 13.336 1.00 93.31 96 TYR A O 1
ATOM 775 N N . THR A 1 97 ? 1.606 17.521 13.509 1.00 93.44 97 THR A N 1
ATOM 776 C CA . THR A 1 97 ? 1.932 17.524 14.941 1.00 93.44 97 THR A CA 1
ATOM 777 C C . THR A 1 97 ? 0.696 17.212 15.774 1.00 93.44 97 THR A C 1
ATOM 779 O O . THR A 1 97 ? 0.763 16.400 16.698 1.00 93.44 97 THR A O 1
ATOM 782 N N . GLU A 1 98 ? -0.445 17.803 15.429 1.00 94.88 98 GLU A N 1
ATOM 783 C CA . GLU A 1 98 ? -1.716 17.536 16.096 1.00 94.88 98 GLU A CA 1
ATOM 784 C C . GLU A 1 98 ? -2.157 16.085 15.891 1.00 94.88 98 GLU A C 1
ATOM 786 O O . GLU A 1 98 ? -2.495 15.414 16.863 1.00 94.88 98 GLU A O 1
ATOM 791 N N . ASN A 1 99 ? -2.039 15.524 14.682 1.00 95.69 99 ASN A N 1
ATOM 792 C CA . ASN A 1 99 ? -2.333 14.098 14.481 1.00 95.69 99 ASN A CA 1
ATOM 793 C C . ASN A 1 99 ? -1.419 13.172 15.284 1.00 95.69 99 ASN A C 1
ATOM 795 O O . ASN A 1 99 ? -1.866 12.127 15.756 1.00 95.69 99 ASN A O 1
ATOM 799 N N . LEU A 1 100 ? -0.149 13.545 15.473 1.00 95.50 100 LEU A N 1
ATOM 800 C CA . LEU A 1 100 ? 0.748 12.771 16.322 1.00 95.50 100 LEU A CA 1
ATOM 801 C C . LEU A 1 100 ? 0.266 12.775 17.780 1.00 95.50 100 LEU A C 1
ATOM 803 O O . LEU A 1 100 ? 0.233 11.710 18.401 1.00 95.50 100 LEU A O 1
ATOM 807 N N . LYS A 1 101 ? -0.162 13.934 18.301 1.00 96.38 101 LYS A N 1
ATOM 808 C CA . LYS A 1 101 ? -0.750 14.059 19.647 1.00 96.38 101 LYS A CA 1
ATOM 809 C C . LYS A 1 101 ? -2.052 13.275 19.784 1.00 96.38 101 LYS A C 1
ATOM 811 O O . LYS A 1 101 ? -2.256 12.673 20.828 1.00 96.38 101 LYS A O 1
ATOM 816 N N . MET A 1 102 ? -2.861 13.221 18.724 1.00 96.00 102 MET A N 1
ATOM 817 C CA . MET A 1 102 ? -4.124 12.474 18.672 1.00 96.00 102 MET A CA 1
ATOM 818 C C . MET A 1 102 ? -3.954 10.950 18.509 1.00 96.00 102 MET A C 1
ATOM 820 O O . MET A 1 102 ? -4.922 10.224 18.280 1.00 96.00 102 MET A O 1
ATOM 824 N N . THR A 1 103 ? -2.723 10.426 18.565 1.00 96.06 103 THR A N 1
ATOM 825 C CA . THR A 1 103 ? -2.482 8.977 18.463 1.00 96.06 103 THR A CA 1
ATOM 826 C C . THR A 1 103 ? -3.332 8.162 19.454 1.00 96.06 103 THR A C 1
ATOM 828 O O . THR A 1 103 ? -3.884 7.153 19.015 1.00 96.06 103 THR A O 1
ATOM 831 N N . PRO A 1 104 ? -3.466 8.530 20.748 1.00 97.44 104 PRO A N 1
ATOM 832 C CA . PRO A 1 104 ? -4.276 7.769 21.703 1.00 97.44 104 PRO A CA 1
ATOM 833 C C . PRO A 1 104 ? -5.748 7.622 21.297 1.00 97.44 104 PRO A C 1
ATOM 835 O O . PRO A 1 104 ? -6.362 6.606 21.607 1.00 97.44 104 PRO A O 1
ATOM 838 N N . GLU A 1 105 ? -6.300 8.603 20.587 1.00 94.81 105 GLU A N 1
ATOM 839 C CA . GLU A 1 105 ? -7.681 8.623 20.113 1.00 94.81 105 GLU A CA 1
ATOM 840 C C . GLU A 1 105 ? -7.852 7.846 18.802 1.00 94.81 105 GLU A C 1
ATOM 842 O O . GLU A 1 105 ? -8.865 7.178 18.611 1.00 94.81 105 GLU A O 1
ATOM 847 N N . ILE A 1 106 ? -6.861 7.905 17.907 1.00 95.38 106 ILE A N 1
ATOM 848 C CA . ILE A 1 106 ? -6.916 7.258 16.584 1.00 95.38 106 ILE A CA 1
ATOM 849 C C . ILE A 1 106 ? -6.548 5.764 16.673 1.00 95.38 106 ILE A C 1
ATOM 851 O O . ILE A 1 106 ? -7.037 4.938 15.904 1.00 95.38 106 ILE A O 1
ATOM 855 N N . LEU A 1 107 ? -5.684 5.380 17.616 1.00 96.44 107 LEU A N 1
ATOM 856 C CA . LEU A 1 107 ? -5.187 4.006 17.728 1.00 96.44 107 LEU A CA 1
ATOM 857 C C . LEU A 1 107 ? -6.296 2.962 18.010 1.00 96.44 107 LEU A C 1
ATOM 859 O O . LEU A 1 107 ? -6.268 1.895 17.394 1.00 96.44 107 LEU A O 1
ATOM 863 N N . PRO A 1 108 ? -7.294 3.217 18.881 1.00 97.62 108 PRO A N 1
ATOM 864 C CA . PRO A 1 108 ? -8.432 2.315 19.049 1.00 97.62 108 PRO A CA 1
ATOM 865 C C . PRO A 1 108 ? -9.256 2.129 17.770 1.00 97.62 108 PRO A C 1
ATOM 867 O O . PRO A 1 108 ? -9.738 1.024 17.528 1.00 97.62 108 PRO A O 1
ATOM 870 N N . GLU A 1 109 ? -9.388 3.173 16.947 1.00 96.38 109 GLU A N 1
ATOM 871 C CA . GLU A 1 109 ? -10.137 3.133 15.686 1.00 96.38 109 GLU A CA 1
ATOM 872 C C . GLU A 1 109 ? -9.484 2.163 14.695 1.00 96.38 109 GLU A C 1
ATOM 874 O O . GLU A 1 109 ? -10.137 1.222 14.243 1.00 96.38 109 GLU A O 1
ATOM 879 N N . ILE A 1 110 ? -8.178 2.312 14.426 1.00 96.81 110 ILE A N 1
ATOM 880 C CA . ILE A 1 110 ? -7.479 1.395 13.511 1.00 96.81 110 ILE A CA 1
ATOM 881 C C . ILE A 1 110 ? -7.453 -0.037 14.050 1.00 96.81 110 ILE A C 1
ATOM 883 O O . ILE A 1 110 ? -7.630 -0.980 13.287 1.00 96.81 110 ILE A O 1
ATOM 887 N N . ASN A 1 111 ? -7.307 -0.225 15.365 1.00 97.88 111 ASN A N 1
ATOM 888 C CA . ASN A 1 111 ? -7.357 -1.556 15.970 1.00 97.88 111 ASN A CA 1
ATOM 889 C C . ASN A 1 111 ? -8.741 -2.205 15.828 1.00 97.88 111 ASN A C 1
ATOM 891 O O . ASN A 1 111 ? -8.831 -3.424 15.695 1.00 97.88 111 ASN A O 1
ATOM 895 N N . GLY A 1 112 ? -9.817 -1.414 15.863 1.00 98.12 112 GLY A N 1
ATOM 896 C CA . GLY A 1 112 ? -11.166 -1.883 15.552 1.00 98.12 112 GLY A CA 1
ATOM 897 C C . GLY A 1 112 ? -11.278 -2.338 14.099 1.00 98.12 112 GLY A C 1
ATOM 898 O O . GLY A 1 112 ? -11.706 -3.459 13.843 1.00 98.12 112 GLY A O 1
ATOM 899 N N . LEU A 1 113 ? -10.798 -1.517 13.162 1.00 98.00 113 LEU A N 1
ATOM 900 C CA . LEU A 1 113 ? -10.793 -1.839 11.733 1.00 98.00 113 LEU A CA 1
ATOM 901 C C . LEU A 1 113 ? -9.974 -3.097 11.420 1.00 98.00 113 LEU A C 1
ATOM 903 O O . LEU A 1 113 ? -10.404 -3.917 10.620 1.00 98.00 113 LEU A O 1
ATOM 907 N N . LEU A 1 114 ? -8.826 -3.298 12.069 1.00 97.81 114 LEU A N 1
ATOM 908 C CA . LEU A 1 114 ? -8.014 -4.503 11.873 1.00 97.81 114 LEU A CA 1
ATOM 909 C C . LEU A 1 114 ? -8.735 -5.781 12.330 1.00 97.81 114 LEU A C 1
ATOM 911 O O . LEU A 1 114 ? -8.584 -6.818 11.693 1.00 97.81 114 LEU A O 1
ATOM 915 N N . LYS A 1 115 ? -9.559 -5.709 13.383 1.00 98.25 115 LYS A N 1
ATOM 916 C CA . LYS A 1 115 ? -10.418 -6.834 13.796 1.00 98.25 115 LYS A CA 1
ATOM 917 C C . LYS A 1 115 ? -11.539 -7.110 12.797 1.00 98.25 115 LYS A C 1
ATOM 919 O O . LYS A 1 115 ? -11.963 -8.250 12.673 1.00 98.25 115 LYS A O 1
ATOM 924 N N . GLU A 1 116 ? -12.032 -6.080 12.108 1.00 97.81 116 GLU A N 1
ATOM 925 C CA . GLU A 1 116 ? -12.977 -6.262 10.999 1.00 97.81 116 GLU A CA 1
ATOM 926 C C . GLU A 1 116 ? -12.300 -6.926 9.792 1.00 97.81 116 GLU A C 1
ATOM 928 O O . GLU A 1 116 ? -12.928 -7.754 9.141 1.00 97.81 116 GLU A O 1
ATOM 933 N N . LEU A 1 117 ? -11.030 -6.598 9.517 1.00 97.81 117 LEU A N 1
ATOM 934 C CA . LEU A 1 117 ? -10.267 -7.164 8.401 1.00 97.81 117 LEU A CA 1
ATOM 935 C C . LEU A 1 117 ? -9.894 -8.632 8.620 1.00 97.81 117 LEU A C 1
ATOM 937 O O . LEU A 1 117 ? -9.923 -9.406 7.672 1.00 97.81 117 LEU A O 1
ATOM 941 N N . GLU A 1 118 ? -9.531 -9.016 9.846 1.00 97.44 118 GLU A N 1
ATOM 942 C CA . GLU A 1 118 ? -9.058 -10.369 10.180 1.00 97.44 118 GLU A CA 1
ATOM 943 C C . GLU A 1 118 ? -9.902 -11.502 9.556 1.00 97.44 118 GLU A C 1
ATOM 945 O O . GLU A 1 118 ? -9.321 -12.335 8.860 1.00 97.44 118 GLU A O 1
ATOM 950 N N . PRO A 1 119 ? -11.241 -11.550 9.714 1.00 97.25 119 PRO A N 1
ATOM 951 C CA . PRO A 1 119 ? -12.055 -12.607 9.111 1.00 97.25 119 PRO A CA 1
ATOM 952 C C . PRO A 1 119 ? -12.234 -12.482 7.587 1.00 97.25 119 PRO A C 1
ATOM 954 O O . PRO A 1 119 ? -12.745 -13.416 6.974 1.00 97.25 119 PRO A O 1
ATOM 957 N N . MET A 1 120 ? -11.874 -11.348 6.974 1.00 97.12 120 MET A N 1
ATOM 958 C CA . MET A 1 120 ? -11.972 -11.130 5.522 1.00 97.12 120 MET A CA 1
ATOM 959 C C . MET A 1 120 ? -10.774 -11.715 4.764 1.00 97.12 120 MET A C 1
ATOM 961 O O . MET A 1 120 ? -10.881 -11.979 3.564 1.00 97.12 120 MET A O 1
ATOM 965 N N . ILE A 1 121 ? -9.636 -11.890 5.439 1.00 96.94 121 ILE A N 1
ATOM 966 C CA . ILE A 1 121 ? -8.411 -12.425 4.845 1.00 96.94 121 ILE A CA 1
ATOM 967 C C . ILE A 1 121 ? -8.555 -13.943 4.692 1.00 96.94 121 ILE A C 1
ATOM 969 O O . ILE A 1 121 ? -8.761 -14.659 5.670 1.00 96.94 121 ILE A O 1
ATOM 973 N N . PHE A 1 122 ? -8.416 -14.442 3.462 1.00 97.06 122 PHE A N 1
ATOM 974 C CA . PHE A 1 122 ? -8.600 -15.864 3.168 1.00 97.06 122 PHE A CA 1
ATOM 975 C C . PHE A 1 122 ? -7.551 -16.771 3.831 1.00 97.06 122 PHE A C 1
ATOM 977 O O . PHE A 1 122 ? -7.887 -17.834 4.356 1.00 97.06 122 PHE A O 1
ATOM 984 N N . SER A 1 123 ? -6.274 -16.384 3.800 1.00 96.50 123 SER A N 1
ATOM 985 C CA . SER A 1 123 ? -5.173 -17.188 4.343 1.00 96.50 123 SER A CA 1
ATOM 986 C C . SER A 1 123 ? -4.035 -16.319 4.876 1.00 96.50 123 SER A C 1
ATOM 988 O O . SER A 1 123 ? -4.051 -15.098 4.758 1.00 96.50 123 SER A O 1
ATOM 990 N N . LYS A 1 124 ? -3.005 -16.942 5.456 1.00 95.44 124 LYS A N 1
ATOM 991 C CA . LYS A 1 124 ? -1.822 -16.199 5.917 1.00 95.44 124 LYS A CA 1
ATOM 992 C C . LYS A 1 124 ? -0.956 -15.709 4.756 1.00 95.44 124 LYS A C 1
ATOM 994 O O . LYS A 1 124 ? -0.100 -14.855 4.962 1.00 95.44 124 LYS A O 1
ATOM 999 N N . GLU A 1 125 ? -1.147 -16.286 3.577 1.00 96.12 125 GLU A N 1
ATOM 1000 C CA . GLU A 1 125 ? -0.306 -16.100 2.404 1.00 96.12 125 GLU A CA 1
ATOM 1001 C C . GLU A 1 125 ? -0.939 -15.174 1.358 1.00 96.12 125 GLU A C 1
ATOM 1003 O O . GLU A 1 125 ? -0.211 -14.599 0.555 1.00 96.12 125 GLU A O 1
ATOM 1008 N N . HIS A 1 126 ? -2.269 -15.055 1.346 1.00 96.44 126 HIS A N 1
ATOM 1009 C CA . HIS A 1 126 ? -3.012 -14.266 0.364 1.00 96.44 126 HIS A CA 1
ATOM 1010 C C . HIS A 1 126 ? -4.421 -13.897 0.851 1.00 96.44 126 HIS A C 1
ATOM 1012 O O . HIS A 1 126 ? -5.069 -14.656 1.586 1.00 96.44 126 HIS A O 1
ATOM 1018 N N . VAL A 1 127 ? -4.910 -12.741 0.401 1.00 96.50 127 VAL A N 1
ATOM 1019 C CA . VAL A 1 127 ? -6.187 -12.136 0.808 1.00 96.50 127 VAL A CA 1
ATOM 1020 C C . VAL A 1 127 ? -7.408 -12.801 0.169 1.00 96.50 127 VAL A C 1
ATOM 1022 O O . VAL A 1 127 ? -8.461 -12.884 0.809 1.00 96.50 127 VAL A O 1
ATOM 1025 N N . SER A 1 128 ? -7.260 -13.336 -1.044 1.00 95.56 128 SER A N 1
ATOM 1026 C CA . SER A 1 128 ? -8.357 -13.882 -1.855 1.00 95.56 128 SER A CA 1
ATOM 1027 C C . SER A 1 128 ? -8.203 -15.387 -2.100 1.00 95.56 128 SER A C 1
ATOM 1029 O O . SER A 1 128 ? -7.095 -15.913 -2.117 1.00 95.56 128 SER A O 1
ATOM 1031 N N . GLU A 1 129 ? -9.305 -16.118 -2.283 1.00 93.88 129 GLU A N 1
ATOM 1032 C CA . GLU A 1 129 ? -9.311 -17.594 -2.346 1.00 93.88 129 GLU A CA 1
ATOM 1033 C C . GLU A 1 129 ? -8.480 -18.192 -3.486 1.00 93.88 129 GLU A C 1
ATOM 1035 O O . GLU A 1 129 ? -7.987 -19.318 -3.396 1.00 93.88 129 GLU A O 1
ATOM 1040 N N . HIS A 1 130 ? -8.301 -17.433 -4.567 1.00 93.00 130 HIS A N 1
ATOM 1041 C CA . HIS A 1 130 ? -7.619 -17.895 -5.763 1.00 93.00 130 HIS A CA 1
ATOM 1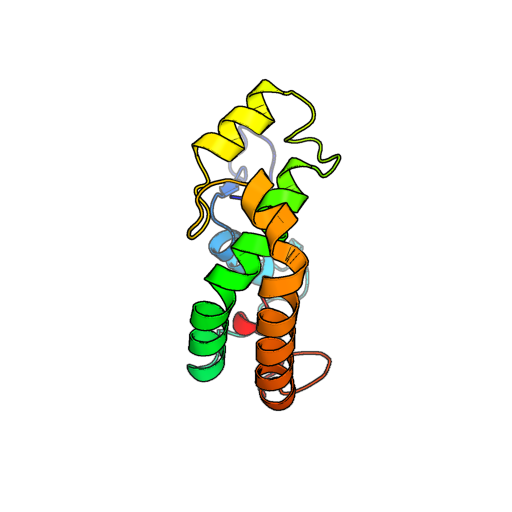042 C C . HIS A 1 130 ? -6.097 -17.835 -5.640 1.00 93.00 130 HIS A C 1
ATOM 1044 O O . HIS A 1 130 ? -5.425 -18.207 -6.596 1.00 93.00 130 HIS A O 1
ATOM 1050 N N . GLY A 1 131 ? -5.528 -17.459 -4.497 1.00 94.38 131 GLY A N 1
ATOM 1051 C CA . GLY A 1 131 ? -4.082 -17.340 -4.299 1.00 94.38 131 GLY A CA 1
ATOM 1052 C C . GLY A 1 131 ? -3.594 -15.899 -4.428 1.00 94.38 131 GLY A C 1
ATOM 1053 O O . GLY A 1 131 ? -4.400 -14.974 -4.463 1.00 94.38 131 GLY A O 1
ATOM 1054 N N . ILE A 1 132 ? -2.271 -15.722 -4.517 1.00 96.00 132 ILE A N 1
ATOM 1055 C CA . ILE A 1 132 ? -1.644 -14.397 -4.647 1.00 96.00 132 ILE A CA 1
ATOM 1056 C C . ILE A 1 132 ? -2.176 -13.684 -5.892 1.00 96.00 132 ILE A C 1
ATOM 1058 O O . ILE A 1 132 ? -2.173 -14.231 -7.002 1.00 96.00 132 ILE A O 1
ATOM 1062 N N . SER A 1 133 ? -2.621 -12.452 -5.693 1.00 96.00 133 SER A N 1
ATOM 1063 C CA . SER A 1 133 ? -3.275 -11.643 -6.706 1.00 96.00 133 SER A CA 1
ATOM 1064 C C . SER A 1 133 ? -2.949 -10.161 -6.552 1.00 96.00 133 SER A C 1
ATOM 1066 O O . SER A 1 133 ? -2.265 -9.748 -5.620 1.00 96.00 133 SER A O 1
ATOM 1068 N N . ARG A 1 134 ? -3.475 -9.338 -7.458 1.00 94.81 134 ARG A N 1
ATOM 1069 C CA . ARG A 1 134 ? -3.398 -7.875 -7.351 1.00 94.81 134 ARG A CA 1
ATOM 1070 C C . ARG A 1 134 ? -4.097 -7.306 -6.113 1.00 94.81 134 ARG A C 1
ATOM 1072 O O . ARG A 1 134 ? -3.841 -6.157 -5.793 1.00 94.81 134 ARG A O 1
ATOM 1079 N N . ASP A 1 135 ? -4.943 -8.072 -5.427 1.00 94.69 135 ASP A N 1
ATOM 1080 C CA . ASP A 1 135 ? -5.543 -7.633 -4.159 1.00 94.69 135 ASP A CA 1
ATOM 1081 C C . ASP A 1 135 ? -4.514 -7.621 -3.010 1.00 94.69 135 ASP A C 1
ATOM 1083 O O . ASP A 1 135 ? -4.722 -6.953 -2.000 1.00 94.69 135 ASP A O 1
ATOM 1087 N N . ASP A 1 136 ? -3.414 -8.372 -3.153 1.00 95.25 136 ASP A N 1
ATOM 1088 C CA . ASP A 1 136 ? -2.317 -8.453 -2.180 1.00 95.25 136 ASP A CA 1
ATOM 1089 C C . ASP A 1 136 ? -1.261 -7.343 -2.364 1.00 95.25 136 ASP A C 1
ATOM 1091 O O . ASP A 1 136 ? -0.353 -7.215 -1.537 1.00 95.25 136 ASP A O 1
ATOM 1095 N N . ILE A 1 137 ? -1.355 -6.571 -3.455 1.00 93.00 137 ILE A N 1
ATOM 1096 C CA . ILE A 1 137 ? -0.424 -5.496 -3.847 1.00 93.00 137 ILE A CA 1
ATOM 1097 C C . ILE A 1 137 ? -0.987 -4.137 -3.436 1.00 93.00 137 ILE A C 1
ATOM 1099 O O . ILE A 1 137 ? -0.239 -3.370 -2.783 1.00 93.00 137 ILE A O 1
#

Secondary structure (DSSP, 8-state):
--EEEES-TTSTT-EEEESHHHHHHHHHH-TTSSSTT-SBPP-S-HHHHHHHHHHHHHHHHHHHHHHTTS--GGGSSHHHHHHHHHH---SSS--HHHHHHTHHHHHHHHHHHHHHHGGG---SS-SSTTSSBGGG-

Organism: NCBI:txid708627

Foldseek 3Di:
DDWDWDDDPPDPPTDIDDDDVVVVQVLQCDPVNHHHPPAAADDPCVVLVVLCVVCVQLCCLPVVLVVLVDPDPQNVDVVSSVVCLVVDQHPPVRDSVVSVVCCVVSVVVNVVSVVVQVVQAPDPQGRDPVGHHPSRD

pLDDT: mean 94.66, std 3.03, range [74.81, 98.25]

InterPro domains:
  IPR007494 Glutaredoxin 2, C-terminal [PF04399] (47-137)
  IPR036282 Glutathione S-transferase, C-terminal domain superfamily [SSF47616] (41-137)

Radius of gyration: 19.06 Å; chains: 1; bounding box: 37×40×50 Å

Sequence (137 aa):
CPIFEVGTKGQPDHKVMPESMDIVDFIDSDPMFGPVNAIKPSSDRTDIDEWVKKARPCMRRLTSPRYVLSPLPEFHFKDARDAYIRNHAIPEPSDYTENLKMTPEILPEINGLLKELEPMIFSKEHVSEHGISRDDI